Protein AF-A0A2V6PCY0-F1 (afdb_monomer_lite)

Foldseek 3Di:
DPFDWQDDFDDDPNDTDRDATKDWQDKPNHGCVCVVVNVVVVVPADQQDKIWTWIQHPNDTDIDIDGHD

Sequence (69 aa):
LGLRGGFIKATIGESTLLLGGDVILKVQGMPCGETHRVYDALAELKPGERLTLTVLRDGQLRELTAVVP

Structure (mmCIF, N/CA/C/O backbone):
data_AF-A0A2V6PCY0-F1
#
_entry.id   AF-A0A2V6PCY0-F1
#
loop_
_atom_site.group_PDB
_atom_site.id
_atom_site.type_symbol
_atom_site.label_atom_id
_atom_site.label_alt_id
_atom_site.label_comp_id
_atom_site.label_asym_id
_atom_site.label_entity_id
_atom_site.label_seq_id
_atom_site.pdbx_PDB_ins_code
_atom_site.Cartn_x
_atom_site.Cartn_y
_atom_site.Cartn_z
_atom_site.occupancy
_atom_site.B_iso_or_equiv
_atom_site.auth_seq_id
_atom_site.auth_comp_id
_atom_site.auth_asym_id
_atom_site.auth_atom_id
_atom_site.pdbx_PDB_model_num
ATOM 1 N N . LEU A 1 1 ? -2.655 -3.518 -9.567 1.00 78.56 1 LEU A N 1
ATOM 2 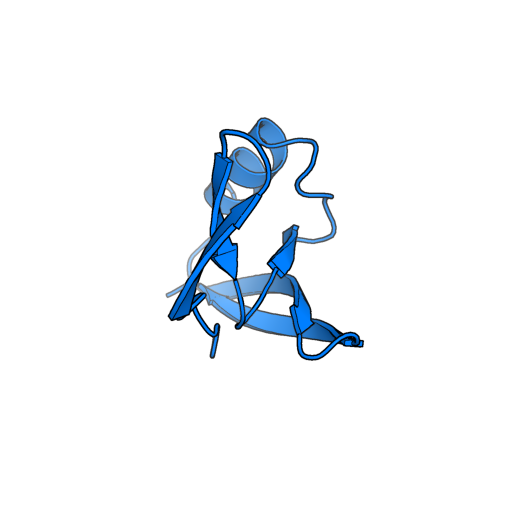C CA . LEU A 1 1 ? -2.301 -3.535 -8.127 1.00 78.56 1 LEU A CA 1
ATOM 3 C C . LEU A 1 1 ? -3.378 -4.182 -7.237 1.00 78.56 1 LEU A C 1
ATOM 5 O O . LEU A 1 1 ? -3.022 -4.745 -6.215 1.00 78.56 1 LEU A O 1
ATOM 9 N N . GLY A 1 2 ? -4.674 -4.163 -7.602 1.00 88.56 2 GLY A N 1
ATOM 10 C CA . GLY A 1 2 ? -5.710 -4.878 -6.828 1.00 88.56 2 GLY A CA 1
ATOM 11 C C . GLY A 1 2 ? -6.005 -4.255 -5.457 1.00 88.56 2 GLY A C 1
ATOM 12 O O . GLY A 1 2 ? -6.378 -4.965 -4.517 1.00 88.56 2 GLY A O 1
ATOM 13 N N . LEU A 1 3 ? -5.794 -2.939 -5.346 1.00 92.00 3 LEU A N 1
ATOM 14 C CA . LEU A 1 3 ? -6.169 -2.158 -4.175 1.00 92.00 3 LEU A CA 1
ATOM 15 C C . LEU A 1 3 ? -7.688 -2.131 -4.017 1.00 92.00 3 LEU A C 1
ATOM 17 O O . LEU A 1 3 ? -8.428 -2.071 -5.002 1.00 92.00 3 LEU A O 1
ATOM 21 N N . ARG A 1 4 ? -8.138 -2.166 -2.767 1.00 93.12 4 ARG A N 1
ATOM 22 C CA . ARG A 1 4 ? -9.546 -2.089 -2.388 1.00 93.12 4 ARG A CA 1
ATOM 23 C C . ARG A 1 4 ? -9.785 -0.747 -1.714 1.00 93.12 4 ARG A C 1
ATOM 25 O O . ARG A 1 4 ? -9.264 -0.504 -0.631 1.00 93.12 4 ARG A O 1
ATOM 32 N N . GLY A 1 5 ? -10.559 0.121 -2.359 1.00 90.44 5 GLY A N 1
ATOM 33 C CA . GLY A 1 5 ? -10.971 1.385 -1.754 1.00 90.44 5 GLY A CA 1
ATOM 34 C C . GLY A 1 5 ? -11.883 1.156 -0.549 1.00 90.44 5 GLY A C 1
ATOM 35 O O . GLY A 1 5 ? -12.624 0.170 -0.503 1.00 90.44 5 GLY A O 1
ATOM 36 N N . GLY A 1 6 ? -11.838 2.078 0.411 1.00 90.69 6 GLY A N 1
ATOM 37 C CA . GLY A 1 6 ? -12.826 2.121 1.481 1.00 90.69 6 GLY A CA 1
ATOM 38 C C . GLY A 1 6 ? -14.220 2.382 0.919 1.00 90.69 6 GLY A C 1
ATOM 39 O O . GLY A 1 6 ? -14.398 3.200 0.019 1.00 90.69 6 GLY A O 1
ATOM 40 N N . PHE A 1 7 ? -15.206 1.664 1.441 1.00 89.88 7 PHE A N 1
ATOM 41 C CA . PHE A 1 7 ? -16.590 1.687 0.955 1.00 89.88 7 PHE A CA 1
ATOM 42 C C . PHE A 1 7 ? -17.601 1.968 2.070 1.00 89.88 7 PHE A C 1
ATOM 44 O O . PHE A 1 7 ? -18.783 2.169 1.801 1.00 89.88 7 PHE A O 1
ATOM 51 N N . ILE A 1 8 ? -17.148 2.016 3.323 1.00 88.94 8 ILE A N 1
ATOM 52 C CA . ILE A 1 8 ? -17.985 2.318 4.479 1.00 88.94 8 ILE A CA 1
ATOM 53 C C . ILE A 1 8 ? -17.705 3.757 4.881 1.00 88.94 8 ILE A C 1
ATOM 55 O O . ILE A 1 8 ? -16.634 4.064 5.392 1.00 88.94 8 ILE A O 1
ATOM 59 N N . LYS A 1 9 ? -18.660 4.660 4.675 1.00 91.56 9 LYS A N 1
ATOM 60 C CA . LYS A 1 9 ? -18.537 6.024 5.190 1.00 91.56 9 LYS A CA 1
ATOM 61 C C . LYS A 1 9 ?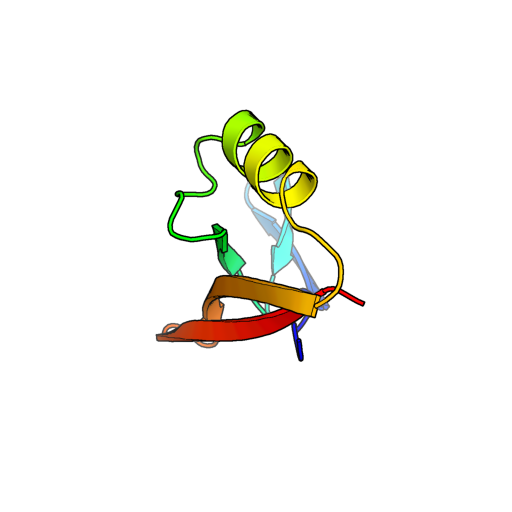 -18.811 6.010 6.693 1.00 91.56 9 LYS A C 1
ATOM 63 O O . LYS A 1 9 ? -19.905 5.639 7.108 1.00 91.56 9 LYS A O 1
ATOM 68 N N . ALA A 1 10 ? -17.828 6.404 7.490 1.00 89.81 10 ALA A N 1
ATOM 69 C CA . ALA A 1 10 ? -17.937 6.465 8.939 1.00 89.81 10 ALA A CA 1
ATOM 70 C C . ALA A 1 10 ? -17.516 7.837 9.456 1.00 89.81 10 ALA A C 1
ATOM 72 O O . ALA A 1 10 ? -16.622 8.478 8.904 1.00 89.81 10 ALA A O 1
ATOM 73 N N . THR A 1 11 ? -18.151 8.255 10.544 1.00 94.50 11 THR A N 1
ATOM 74 C CA . THR A 1 11 ? -17.803 9.477 11.261 1.00 94.50 11 THR A CA 1
ATOM 75 C C . THR A 1 11 ? -17.245 9.085 12.622 1.00 94.50 11 THR A C 1
ATOM 77 O O . THR A 1 11 ? -17.937 8.437 13.405 1.00 94.50 11 THR A O 1
ATOM 80 N N . ILE A 1 12 ? -15.985 9.432 12.886 1.00 88.44 12 ILE A N 1
ATOM 81 C CA . ILE A 1 12 ? -15.299 9.183 14.159 1.00 88.44 12 ILE A CA 1
ATOM 82 C C . ILE A 1 12 ? -14.882 10.543 14.718 1.00 88.44 12 ILE A C 1
ATOM 84 O O . ILE A 1 12 ? -14.044 11.234 14.135 1.00 88.44 12 ILE A O 1
ATOM 88 N N . GLY A 1 13 ? -15.501 10.946 15.829 1.00 92.56 13 GLY A N 1
ATOM 89 C CA . GLY A 1 13 ? -15.415 12.325 16.311 1.00 92.56 13 GLY A CA 1
ATOM 90 C C . GLY A 1 13 ? -15.982 13.291 15.269 1.00 92.56 13 GLY A C 1
ATOM 91 O O . GLY A 1 13 ? -17.090 13.094 14.778 1.00 92.56 13 GLY A O 1
ATOM 92 N N . GLU A 1 14 ? -15.202 14.302 14.896 1.00 94.12 14 GLU A N 1
ATOM 93 C CA . GLU A 1 14 ? -15.561 15.272 13.848 1.00 94.12 14 GLU A CA 1
ATOM 94 C C . GLU A 1 14 ? -15.073 14.852 12.449 1.00 94.12 14 GLU A C 1
ATOM 96 O O . GLU A 1 14 ? -15.356 15.514 11.451 1.00 94.12 14 GLU A O 1
ATOM 101 N N . SER A 1 15 ? -14.336 13.741 12.348 1.00 90.50 15 SER A N 1
ATOM 102 C CA . SER A 1 15 ? -13.741 13.290 11.091 1.00 90.50 15 SER A CA 1
ATOM 103 C C . SER A 1 15 ? -14.661 12.327 10.356 1.00 90.50 15 SER A C 1
ATOM 105 O O . SER A 1 15 ? -15.102 11.325 10.915 1.00 90.50 15 SER A O 1
ATOM 107 N N . THR A 1 16 ? -14.904 12.596 9.073 1.00 90.38 16 THR A N 1
ATOM 108 C CA . THR A 1 16 ? -15.544 11.640 8.162 1.00 90.38 16 THR A CA 1
ATOM 109 C C . THR A 1 16 ? -14.472 10.925 7.356 1.00 90.38 16 THR A C 1
ATOM 111 O O . THR A 1 16 ? -13.694 11.566 6.652 1.00 90.38 16 THR A O 1
ATOM 114 N N . LEU A 1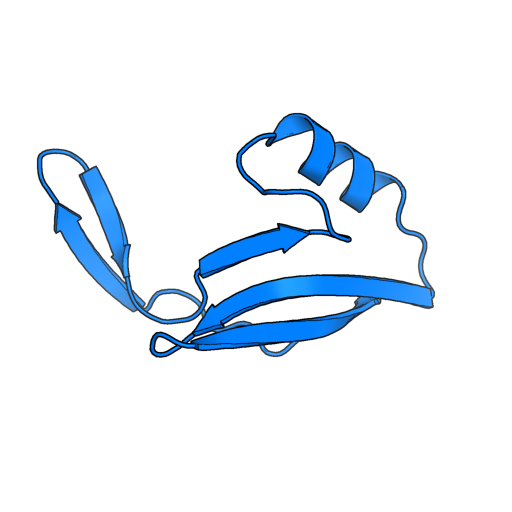 17 ? -14.454 9.599 7.427 1.00 88.94 17 LEU A N 1
ATOM 115 C CA . LEU A 1 17 ? -13.496 8.758 6.722 1.00 88.94 17 LEU A CA 1
ATOM 116 C C . LEU A 1 17 ? -14.191 7.596 6.012 1.00 88.94 17 LEU A C 1
ATOM 118 O O . LEU A 1 17 ? -15.269 7.145 6.401 1.00 88.94 17 LEU A O 1
ATOM 122 N N . LEU A 1 18 ? -13.555 7.116 4.946 1.00 88.31 18 LEU A N 1
ATOM 123 C CA . LEU A 1 18 ? -13.923 5.863 4.304 1.00 88.31 18 LEU A CA 1
ATOM 124 C C . LEU A 1 18 ? -13.159 4.728 4.986 1.00 88.31 18 LEU A C 1
ATOM 126 O O . LEU A 1 18 ? -11.933 4.673 4.945 1.00 88.31 18 LEU A O 1
ATOM 130 N N . LEU A 1 19 ? -13.910 3.844 5.628 1.00 85.00 19 LEU A N 1
ATOM 131 C CA . LEU A 1 19 ? -13.453 2.610 6.244 1.00 85.00 19 LEU A CA 1
ATOM 132 C C . LEU A 1 19 ? -13.631 1.414 5.301 1.00 85.00 19 LEU A C 1
ATOM 134 O O . LEU A 1 19 ? -14.382 1.449 4.318 1.00 85.00 19 LEU A O 1
ATOM 138 N N . GLY A 1 20 ? -12.959 0.322 5.663 1.00 86.38 20 GLY A N 1
ATOM 139 C CA . GLY A 1 20 ? -12.881 -0.895 4.861 1.00 86.38 20 GLY A CA 1
ATOM 140 C C . GLY A 1 20 ? -11.836 -0.789 3.749 1.00 86.38 20 GLY A C 1
ATOM 141 O O . GLY A 1 20 ? -11.258 0.268 3.516 1.00 86.38 20 GLY A O 1
ATOM 142 N N . GLY A 1 21 ? -11.589 -1.905 3.064 1.00 93.06 21 GLY A N 1
ATOM 143 C CA . GLY A 1 21 ? -10.578 -1.966 2.009 1.00 93.06 21 GLY A CA 1
ATOM 144 C C . GLY A 1 21 ? -9.149 -2.012 2.556 1.00 93.06 21 GLY A C 1
ATOM 145 O O . GLY A 1 21 ? -8.876 -2.743 3.509 1.00 93.06 21 GLY A O 1
ATOM 146 N N . ASP A 1 22 ? -8.248 -1.272 1.914 1.00 94.44 22 ASP A N 1
ATOM 147 C CA . ASP A 1 22 ? -6.827 -1.200 2.252 1.00 94.44 22 ASP A CA 1
ATOM 148 C C . ASP A 1 22 ? -6.471 0.112 2.946 1.00 94.44 22 ASP A C 1
ATOM 150 O O . ASP A 1 22 ? -6.754 1.196 2.433 1.00 94.44 22 ASP A O 1
ATOM 154 N N . VAL A 1 23 ? -5.738 0.015 4.054 1.00 91.62 23 VAL A N 1
ATOM 155 C CA . VAL A 1 23 ? -5.030 1.162 4.636 1.00 91.62 23 VAL A CA 1
ATOM 156 C C . VAL A 1 23 ? -3.563 1.066 4.246 1.00 91.62 23 VAL A C 1
ATOM 158 O O . VAL A 1 23 ? -2.876 0.130 4.653 1.00 91.62 23 VAL A O 1
ATOM 161 N N . ILE A 1 24 ? -3.074 2.016 3.450 1.00 91.50 24 ILE A N 1
ATOM 162 C CA . ILE A 1 24 ? -1.667 2.058 3.038 1.00 91.50 24 ILE A CA 1
ATOM 163 C C . ILE A 1 24 ? -0.828 2.551 4.219 1.00 91.50 24 ILE A C 1
ATOM 165 O O . ILE A 1 24 ? -1.061 3.634 4.749 1.00 91.50 24 ILE A O 1
ATOM 169 N N . LEU A 1 25 ? 0.141 1.738 4.634 1.00 92.56 25 LEU A N 1
ATOM 170 C CA . LEU A 1 25 ? 1.036 2.033 5.754 1.00 92.56 25 LEU A CA 1
ATOM 171 C C . LEU A 1 25 ? 2.437 2.420 5.283 1.00 92.56 25 LEU A C 1
ATOM 173 O O . LEU A 1 25 ? 3.100 3.229 5.937 1.00 92.56 25 LEU A O 1
ATOM 177 N N . LYS A 1 26 ? 2.896 1.820 4.176 1.00 93.75 26 LYS A N 1
ATOM 178 C CA . LYS A 1 26 ? 4.195 2.116 3.569 1.00 93.75 26 LYS A CA 1
ATOM 179 C C . LYS A 1 26 ? 4.129 2.124 2.048 1.00 93.75 26 LYS A C 1
ATOM 181 O O . LYS A 1 26 ? 3.424 1.304 1.456 1.00 93.75 26 LYS A O 1
ATOM 186 N N . VAL A 1 27 ? 4.941 2.979 1.439 1.00 92.62 27 VAL A N 1
ATOM 187 C CA . VAL A 1 27 ? 5.175 3.050 -0.009 1.00 92.62 27 VAL A CA 1
ATOM 188 C C . VAL A 1 27 ? 6.670 2.913 -0.250 1.00 92.62 27 VAL A C 1
ATOM 190 O O . VAL A 1 27 ? 7.444 3.652 0.349 1.00 92.62 27 VAL A O 1
ATOM 193 N N . GLN A 1 28 ? 7.093 1.946 -1.068 1.00 90.94 28 GLN A N 1
ATOM 194 C CA . GLN A 1 28 ? 8.517 1.666 -1.317 1.00 90.94 28 GLN A CA 1
ATOM 195 C C . GLN A 1 28 ? 9.329 1.505 -0.013 1.00 90.94 28 GLN A C 1
ATOM 197 O O . GLN A 1 28 ? 10.454 1.974 0.111 1.00 90.94 28 GLN A O 1
ATOM 202 N N . GLY A 1 29 ? 8.724 0.883 1.007 1.00 88.56 29 GLY A N 1
ATOM 203 C CA . GLY A 1 29 ? 9.330 0.704 2.332 1.00 88.56 29 GLY A CA 1
ATOM 204 C C . GLY A 1 29 ? 9.279 1.930 3.258 1.00 88.56 29 GLY A C 1
ATOM 205 O O . GLY A 1 29 ? 9.505 1.769 4.459 1.00 88.56 29 GLY A O 1
ATOM 206 N N . MET A 1 30 ? 8.910 3.116 2.762 1.00 89.44 30 MET A N 1
ATOM 207 C CA . MET A 1 30 ? 8.789 4.338 3.567 1.00 89.44 30 MET A CA 1
ATOM 208 C C . MET A 1 30 ? 7.428 4.440 4.264 1.00 89.44 30 MET A C 1
ATOM 210 O O . MET A 1 30 ? 6.402 4.280 3.600 1.00 89.44 30 MET A O 1
ATOM 214 N N . PRO A 1 31 ? 7.382 4.729 5.579 1.00 90.06 31 PRO A N 1
ATOM 215 C CA . PRO A 1 31 ? 6.137 4.971 6.306 1.00 90.06 31 PRO A CA 1
ATOM 216 C C . PRO A 1 31 ? 5.343 6.170 5.773 1.00 90.06 31 PRO A C 1
ATOM 218 O O . PRO A 1 31 ? 5.888 7.252 5.571 1.00 90.06 31 PRO A O 1
ATOM 221 N N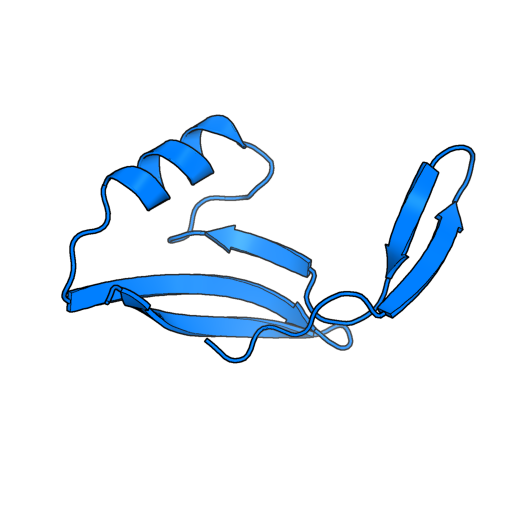 . CYS A 1 32 ? 4.023 6.017 5.647 1.00 84.50 32 CYS A N 1
ATOM 222 C CA . CYS A 1 32 ? 3.141 7.080 5.150 1.00 84.50 32 CYS A CA 1
ATOM 223 C C . CYS A 1 32 ? 2.957 8.276 6.102 1.00 84.50 32 CYS A C 1
ATOM 225 O O . CYS A 1 32 ? 2.335 9.260 5.713 1.00 84.50 32 CYS A O 1
ATOM 227 N N . GLY A 1 33 ? 3.504 8.225 7.322 1.00 82.06 33 GLY A N 1
ATOM 228 C CA . GLY A 1 33 ? 3.550 9.381 8.229 1.00 82.06 33 GLY A CA 1
ATOM 229 C C . GLY A 1 33 ? 4.435 10.526 7.718 1.00 82.06 33 GLY A C 1
ATOM 230 O O . GLY A 1 33 ? 4.309 11.653 8.185 1.00 82.06 33 GLY A O 1
ATOM 231 N N . GLU A 1 34 ? 5.296 10.254 6.736 1.00 78.81 34 GLU A N 1
ATOM 232 C CA . GLU A 1 34 ? 6.189 11.224 6.104 1.00 78.81 34 GLU A CA 1
ATOM 233 C C . GLU A 1 34 ? 5.704 11.529 4.681 1.00 78.81 34 GLU A C 1
ATOM 235 O O . GLU A 1 34 ? 6.333 11.165 3.688 1.00 78.81 34 GLU A O 1
ATOM 240 N N . THR A 1 35 ? 4.541 12.177 4.575 1.00 74.81 35 THR A N 1
ATOM 241 C CA . THR A 1 35 ? 3.782 12.316 3.319 1.00 74.81 35 THR A CA 1
ATOM 242 C C . THR A 1 35 ? 4.600 12.879 2.157 1.00 74.81 35 THR A C 1
ATOM 244 O O . THR A 1 35 ? 4.446 12.402 1.041 1.00 74.81 35 THR A O 1
ATOM 247 N N . HIS A 1 36 ? 5.499 13.841 2.401 1.00 80.38 36 HIS A N 1
ATOM 248 C CA . HIS A 1 36 ? 6.376 14.411 1.369 1.00 80.38 36 HIS A CA 1
ATOM 249 C C . HIS A 1 36 ? 7.290 13.355 0.726 1.00 80.38 36 HIS A C 1
ATOM 251 O O . HIS A 1 36 ? 7.334 13.252 -0.495 1.00 80.38 36 HIS A O 1
ATOM 257 N N . ARG A 1 37 ? 7.913 12.483 1.530 1.00 79.31 37 ARG A N 1
ATOM 258 C CA . ARG A 1 37 ? 8.820 11.438 1.028 1.00 79.31 37 ARG A CA 1
ATOM 259 C C . ARG A 1 37 ? 8.104 10.381 0.205 1.00 79.31 37 ARG A C 1
ATOM 261 O O . ARG A 1 37 ? 8.674 9.833 -0.730 1.00 79.31 37 ARG A O 1
ATOM 268 N N . VAL A 1 38 ? 6.846 10.097 0.546 1.00 84.50 38 VAL A N 1
ATOM 269 C CA . VAL A 1 38 ? 6.014 9.180 -0.239 1.00 84.50 38 VAL A CA 1
ATOM 270 C C . VAL A 1 38 ? 5.790 9.725 -1.649 1.00 84.50 38 VAL A C 1
ATOM 272 O O . VAL A 1 38 ? 5.887 8.960 -2.606 1.00 84.50 38 VAL A O 1
ATOM 275 N N . TYR A 1 39 ? 5.510 11.024 -1.789 1.00 84.69 39 TYR A N 1
ATOM 276 C CA . TYR A 1 39 ? 5.349 11.645 -3.104 1.00 84.69 39 TYR A CA 1
ATOM 277 C C . TYR A 1 39 ? 6.651 11.632 -3.901 1.00 84.69 39 TYR A C 1
ATOM 279 O O . TYR A 1 39 ? 6.624 11.229 -5.062 1.00 84.69 39 TYR A O 1
ATOM 287 N N . ASP A 1 40 ? 7.772 12.000 -3.278 1.00 86.31 40 ASP A N 1
ATOM 288 C CA . ASP A 1 40 ? 9.084 12.008 -3.936 1.00 86.31 40 ASP A CA 1
ATOM 289 C C . ASP A 1 40 ? 9.443 10.611 -4.465 1.00 86.31 40 ASP A C 1
ATOM 291 O O . ASP A 1 40 ? 9.768 10.437 -5.636 1.00 86.31 40 ASP A O 1
ATOM 295 N N . ALA A 1 41 ? 9.252 9.580 -3.644 1.00 83.75 41 ALA A N 1
ATOM 296 C CA . ALA A 1 41 ? 9.537 8.203 -4.029 1.00 83.75 41 ALA A CA 1
ATOM 297 C C . ALA A 1 41 ? 8.634 7.656 -5.139 1.00 83.75 41 ALA A C 1
ATOM 299 O O . ALA A 1 41 ? 9.049 6.798 -5.917 1.00 83.75 41 ALA A O 1
ATOM 300 N N . LEU A 1 42 ? 7.383 8.115 -5.201 1.00 86.69 42 LEU A N 1
ATOM 301 C CA . LEU A 1 42 ? 6.491 7.795 -6.312 1.00 86.69 42 LEU A CA 1
ATOM 302 C C . LEU A 1 42 ? 6.892 8.544 -7.585 1.00 86.69 42 LEU A C 1
ATOM 304 O O . LEU A 1 42 ? 6.737 7.995 -8.671 1.00 86.69 42 LEU A O 1
ATOM 308 N N . ALA A 1 43 ? 7.400 9.771 -7.460 1.00 88.00 43 ALA A N 1
ATOM 309 C CA . ALA A 1 43 ? 7.850 10.583 -8.588 1.00 88.00 43 ALA A CA 1
ATOM 310 C C . ALA A 1 43 ? 9.163 10.072 -9.205 1.00 88.00 43 ALA A C 1
ATOM 312 O O . ALA A 1 43 ? 9.393 10.262 -10.398 1.00 88.00 43 ALA A O 1
ATOM 313 N N . GLU A 1 44 ? 10.012 9.412 -8.416 1.00 88.81 44 GLU A N 1
ATOM 314 C CA . GLU A 1 44 ? 11.266 8.809 -8.884 1.00 88.81 44 GLU A CA 1
ATOM 315 C C . GLU A 1 44 ? 11.072 7.503 -9.671 1.00 88.81 44 GLU A C 1
ATOM 317 O O . GLU A 1 44 ? 11.967 7.102 -10.420 1.00 88.81 44 GLU A O 1
ATOM 322 N N . LEU A 1 45 ? 9.912 6.852 -9.528 1.00 91.44 45 LEU A N 1
ATOM 323 C CA . LEU A 1 45 ? 9.613 5.591 -10.197 1.00 91.44 45 LEU A CA 1
ATOM 324 C C . LEU A 1 45 ? 9.465 5.760 -11.712 1.00 91.44 45 LEU A C 1
ATOM 326 O O . LEU A 1 45 ? 8.679 6.575 -12.200 1.00 91.44 45 LEU A O 1
ATOM 330 N N . LYS A 1 46 ? 10.166 4.914 -12.466 1.00 92.88 46 LYS A N 1
ATOM 331 C CA . LYS A 1 46 ? 10.122 4.907 -13.936 1.00 92.88 46 LYS A CA 1
ATOM 332 C C . LYS A 1 46 ? 9.174 3.836 -14.482 1.00 92.88 46 LYS A C 1
ATOM 334 O O . LYS A 1 46 ? 8.969 2.810 -13.831 1.00 92.88 46 LYS A O 1
ATOM 339 N N . PRO A 1 47 ? 8.646 4.015 -15.707 1.00 93.75 47 PRO A N 1
ATOM 340 C CA . PRO A 1 47 ? 7.950 2.949 -16.425 1.00 93.75 47 PRO A CA 1
ATOM 341 C C . PRO A 1 47 ? 8.761 1.648 -16.438 1.00 93.75 47 PRO A C 1
ATOM 343 O O . PRO A 1 47 ? 9.966 1.653 -16.700 1.00 93.75 47 PRO A O 1
ATOM 346 N N . GLY A 1 48 ? 8.108 0.529 -16.133 1.00 93.12 48 GLY A N 1
ATOM 347 C CA . GLY A 1 48 ? 8.735 -0.787 -15.992 1.00 93.12 48 GLY A CA 1
ATOM 348 C C . GLY A 1 48 ? 9.304 -1.095 -14.600 1.00 93.12 48 GLY A C 1
ATOM 349 O O . GLY A 1 48 ? 9.608 -2.259 -14.324 1.00 93.12 48 GLY A O 1
ATOM 350 N N . GLU A 1 49 ? 9.412 -0.115 -13.698 1.00 94.06 49 GLU A N 1
ATOM 351 C CA . GLU A 1 49 ? 9.868 -0.350 -12.324 1.00 94.06 49 GLU A CA 1
ATOM 352 C C . GLU A 1 49 ? 8.758 -0.906 -11.426 1.00 94.06 49 GLU A C 1
ATOM 354 O O . GLU A 1 49 ? 7.560 -0.808 -11.709 1.00 94.06 49 GLU A O 1
ATOM 359 N N . ARG A 1 50 ? 9.165 -1.532 -10.316 1.00 93.44 50 ARG A N 1
ATOM 360 C CA . ARG A 1 50 ? 8.247 -2.152 -9.359 1.00 93.44 50 ARG A CA 1
ATOM 361 C C . ARG A 1 50 ? 7.864 -1.167 -8.257 1.00 93.44 50 ARG A C 1
ATOM 363 O O . ARG A 1 50 ? 8.711 -0.739 -7.477 1.00 93.44 50 ARG A O 1
ATOM 370 N N . LEU A 1 51 ? 6.565 -0.918 -8.135 1.00 93.06 51 LEU A N 1
ATOM 371 C CA . LEU A 1 51 ? 5.944 -0.278 -6.982 1.00 93.06 51 LEU A CA 1
ATOM 372 C C . LEU A 1 51 ? 5.574 -1.337 -5.938 1.00 93.06 51 LEU A C 1
ATOM 374 O O . LEU A 1 51 ? 4.869 -2.295 -6.259 1.00 93.06 51 LEU A O 1
ATOM 378 N N . THR A 1 52 ? 5.993 -1.128 -4.693 1.00 94.19 52 THR A N 1
ATOM 379 C CA . THR A 1 52 ? 5.678 -1.971 -3.534 1.00 94.19 52 THR A CA 1
ATOM 380 C C . THR A 1 52 ? 4.921 -1.164 -2.485 1.00 94.19 52 THR A C 1
ATOM 382 O O . THR A 1 52 ? 5.372 -0.096 -2.068 1.00 94.19 52 THR A O 1
ATOM 385 N N . LEU A 1 53 ? 3.782 -1.684 -2.031 1.00 95.00 53 LEU A N 1
ATOM 386 C CA . LEU A 1 53 ? 2.967 -1.101 -0.966 1.00 95.00 53 LEU A CA 1
ATOM 387 C C . LEU A 1 53 ? 2.814 -2.088 0.189 1.00 95.00 53 LEU A C 1
ATOM 389 O O . LEU A 1 53 ? 2.493 -3.255 -0.033 1.00 95.00 53 LEU A O 1
ATOM 393 N N . THR A 1 54 ? 2.942 -1.606 1.424 1.00 95.56 54 THR A N 1
ATOM 394 C CA . THR A 1 54 ? 2.492 -2.348 2.608 1.00 95.56 54 THR A CA 1
ATOM 395 C C . THR A 1 54 ? 1.124 -1.825 3.018 1.00 95.56 54 THR A C 1
ATOM 397 O O . THR A 1 54 ? 0.984 -0.635 3.314 1.00 95.56 54 THR A O 1
ATOM 400 N N . VAL A 1 55 ? 0.126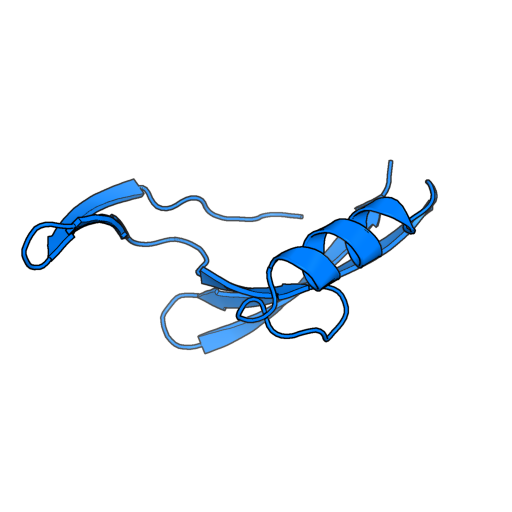 -2.706 3.062 1.00 95.38 55 VAL A N 1
ATOM 401 C CA . VAL A 1 55 ? -1.252 -2.366 3.431 1.00 95.38 55 VAL A CA 1
ATOM 402 C C . VAL A 1 55 ? -1.729 -3.174 4.631 1.00 95.38 55 VAL A C 1
ATOM 404 O O . VAL A 1 55 ? -1.308 -4.313 4.832 1.00 95.38 55 VAL A O 1
ATOM 407 N N . LEU A 1 56 ? -2.644 -2.600 5.404 1.00 94.12 56 LEU A N 1
ATOM 408 C CA . LEU A 1 56 ? -3.483 -3.330 6.346 1.00 94.12 56 LEU A CA 1
ATOM 409 C C . LEU A 1 56 ? -4.805 -3.676 5.654 1.00 94.12 56 LEU A C 1
ATOM 411 O O . LEU A 1 56 ? -5.538 -2.772 5.247 1.00 94.12 56 LEU A O 1
ATOM 415 N N . ARG A 1 57 ? -5.107 -4.972 5.539 1.00 94.50 57 ARG A N 1
ATOM 416 C CA . ARG A 1 57 ? -6.347 -5.503 4.956 1.00 94.50 57 ARG A CA 1
ATOM 417 C C . ARG A 1 57 ? -6.904 -6.589 5.861 1.00 94.50 57 ARG A C 1
ATOM 419 O O . ARG A 1 57 ? -6.194 -7.545 6.169 1.00 94.50 57 ARG A O 1
ATOM 426 N N . ASP A 1 58 ? -8.165 -6.455 6.262 1.00 91.06 58 ASP A N 1
ATOM 427 C CA . ASP A 1 58 ? -8.855 -7.425 7.128 1.00 91.06 58 ASP A CA 1
ATOM 428 C C . ASP A 1 58 ? -8.068 -7.725 8.427 1.00 91.06 58 ASP A C 1
ATOM 430 O O . ASP A 1 58 ? -7.972 -8.862 8.880 1.00 91.06 58 ASP A O 1
ATOM 434 N N . GLY A 1 59 ? -7.431 -6.692 8.997 1.00 90.75 59 GLY A N 1
ATOM 435 C CA . GLY A 1 59 ? -6.604 -6.796 10.207 1.00 90.75 59 GLY A CA 1
ATOM 436 C C . GLY A 1 59 ? -5.218 -7.422 10.005 1.00 90.75 59 GLY A C 1
ATOM 437 O O . GLY A 1 59 ? -4.475 -7.566 10.972 1.00 90.75 59 GLY A O 1
ATOM 438 N N . GLN A 1 60 ? -4.842 -7.770 8.773 1.00 94.81 60 GLN A N 1
ATOM 439 C CA . GLN A 1 60 ? -3.553 -8.383 8.451 1.00 94.81 60 GLN A CA 1
ATOM 440 C C . GLN A 1 60 ? -2.692 -7.472 7.580 1.00 94.81 60 GLN A C 1
ATOM 442 O O . GLN A 1 60 ? -3.184 -6.812 6.662 1.00 94.81 60 GLN A O 1
ATOM 447 N N . LEU A 1 61 ? -1.385 -7.473 7.842 1.00 95.69 61 LEU A N 1
ATOM 448 C CA . LEU A 1 61 ? -0.411 -6.821 6.973 1.00 95.69 61 LEU A CA 1
ATOM 449 C C . LEU A 1 61 ? -0.247 -7.619 5.678 1.00 95.69 61 LEU A C 1
ATOM 451 O O . LEU A 1 61 ? -0.105 -8.842 5.703 1.00 95.69 61 LEU A O 1
ATOM 455 N N . ARG A 1 62 ? -0.253 -6.919 4.545 1.00 95.69 62 ARG A N 1
ATOM 456 C CA . ARG A 1 62 ? -0.028 -7.493 3.217 1.00 95.69 62 ARG A CA 1
ATOM 457 C C . ARG A 1 62 ? 0.918 -6.617 2.417 1.00 95.69 62 ARG A C 1
ATOM 459 O O . ARG A 1 62 ? 0.854 -5.393 2.498 1.00 95.69 62 ARG A O 1
ATOM 466 N N . GLU A 1 63 ? 1.750 -7.255 1.608 1.00 95.94 63 GLU A N 1
ATOM 467 C CA . GLU A 1 63 ? 2.566 -6.578 0.609 1.00 95.94 63 GLU A CA 1
ATOM 468 C C . GLU A 1 63 ? 1.910 -6.718 -0.766 1.00 95.94 63 GLU A C 1
ATOM 470 O O . GLU A 1 63 ? 1.523 -7.815 -1.176 1.00 95.94 63 GLU A O 1
ATOM 475 N N . LEU A 1 64 ? 1.740 -5.596 -1.460 1.00 95.19 64 LEU A N 1
ATOM 476 C CA . LEU A 1 64 ? 1.174 -5.529 -2.803 1.00 95.19 64 LEU A CA 1
ATOM 477 C C . LEU A 1 64 ? 2.219 -4.964 -3.757 1.00 95.19 64 LEU A C 1
ATOM 479 O O . LEU A 1 64 ? 2.876 -3.975 -3.438 1.00 95.19 64 LEU A O 1
ATOM 483 N N . THR A 1 65 ? 2.334 -5.556 -4.944 1.00 94.81 65 THR A N 1
ATOM 484 C CA . THR A 1 65 ? 3.296 -5.125 -5.963 1.00 94.81 65 THR A CA 1
ATOM 485 C C . THR A 1 65 ? 2.631 -4.898 -7.319 1.00 94.81 65 THR A C 1
ATOM 487 O O . THR A 1 65 ? 1.711 -5.621 -7.713 1.00 94.81 65 THR A O 1
ATOM 490 N N . ALA A 1 66 ? 3.068 -3.864 -8.039 1.00 92.81 66 ALA A N 1
ATOM 491 C CA . ALA A 1 66 ? 2.724 -3.644 -9.445 1.00 92.81 66 ALA A CA 1
ATOM 492 C C . ALA A 1 66 ? 3.926 -3.114 -10.215 1.00 92.81 66 ALA A C 1
ATOM 494 O O . ALA A 1 66 ? 4.887 -2.619 -9.632 1.00 92.81 66 ALA A O 1
ATOM 495 N N . VAL A 1 67 ? 3.835 -3.219 -11.534 1.00 93.12 67 VAL A N 1
ATOM 496 C CA . VAL A 1 67 ? 4.757 -2.577 -12.464 1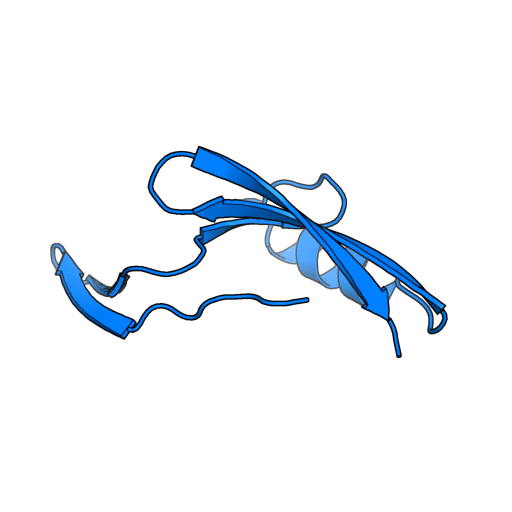.00 93.12 67 VAL A CA 1
ATOM 497 C C . VAL A 1 67 ? 4.164 -1.231 -12.861 1.00 93.12 67 VAL A C 1
ATOM 499 O O . VAL A 1 67 ? 2.965 -1.147 -13.143 1.00 93.12 67 VAL A O 1
ATOM 502 N N . VAL A 1 68 ? 4.989 -0.191 -12.829 1.00 89.44 68 VAL A N 1
ATOM 503 C CA . VAL A 1 68 ? 4.627 1.147 -13.300 1.00 89.44 68 VAL A CA 1
ATOM 504 C C . VAL A 1 68 ? 4.477 1.091 -14.827 1.00 89.44 68 VAL A C 1
ATOM 506 O O . VAL A 1 68 ? 5.368 0.541 -15.478 1.00 89.44 68 VAL A O 1
ATOM 509 N N . PRO A 1 69 ? 3.347 1.555 -15.390 1.00 81.38 69 PRO A N 1
ATOM 510 C CA . PRO A 1 69 ? 3.082 1.480 -16.825 1.00 81.38 69 PRO A CA 1
ATOM 511 C C . PRO A 1 69 ? 4.017 2.365 -17.653 1.00 81.38 69 PRO A C 1
ATOM 513 O O . PRO A 1 69 ? 4.516 3.378 -17.113 1.00 81.38 69 PRO A O 1
#

pLDDT: mean 90.07, std 4.76, range [74.81, 95.94]

Radius of gyration: 13.51 Å; chains: 1; bounding box: 30×24×33 Å

Secondary structure (DSSP, 8-state):
-------EEEEETTEEEEESS-EEEEETTEETTSHHHHHHHHHSPPTTPEEEEEEEETTEEEEEEEE--